Protein AF-A0A832X7R5-F1 (afdb_monomer)

Structure (mmCIF, N/CA/C/O backbone):
data_AF-A0A832X7R5-F1
#
_entry.id   AF-A0A832X7R5-F1
#
loop_
_atom_site.group_PDB
_atom_site.id
_atom_site.type_symbol
_atom_site.label_atom_id
_atom_site.label_alt_id
_atom_site.label_comp_id
_atom_site.label_asym_id
_atom_site.label_entity_id
_atom_site.label_seq_id
_atom_site.pdbx_PDB_ins_code
_atom_site.Cartn_x
_atom_site.Cartn_y
_atom_site.Cartn_z
_atom_site.occupancy
_atom_site.B_iso_or_equiv
_atom_site.auth_seq_id
_atom_site.auth_comp_id
_atom_site.auth_asym_id
_atom_site.auth_atom_id
_atom_site.pdbx_PDB_model_num
ATOM 1 N N . MET A 1 1 ? -77.979 -3.259 -44.797 1.00 38.56 1 MET A N 1
ATOM 2 C CA . MET A 1 1 ? -77.562 -2.613 -43.532 1.00 38.56 1 MET A CA 1
ATOM 3 C C . MET A 1 1 ? -76.402 -3.417 -42.973 1.00 38.56 1 MET A C 1
ATOM 5 O O . MET A 1 1 ? -76.598 -4.566 -42.602 1.00 38.56 1 MET A O 1
ATOM 9 N N . ASN A 1 2 ? -75.191 -2.868 -43.081 1.00 36.84 2 ASN A N 1
ATOM 10 C CA . ASN A 1 2 ? -73.929 -3.568 -42.839 1.00 36.84 2 ASN A CA 1
ATOM 11 C C . ASN A 1 2 ? -73.423 -3.347 -41.411 1.00 36.84 2 ASN A C 1
ATOM 13 O O . ASN A 1 2 ? -73.539 -2.254 -40.862 1.00 36.84 2 ASN A O 1
ATOM 17 N N . LYS A 1 3 ? -72.851 -4.422 -40.864 1.00 40.34 3 LYS A N 1
ATOM 18 C CA . LYS A 1 3 ? -72.133 -4.518 -39.591 1.00 40.34 3 LYS A CA 1
ATOM 19 C C . LYS A 1 3 ? -71.026 -3.462 -39.486 1.00 40.34 3 LYS A C 1
ATOM 21 O O . LYS A 1 3 ? -70.230 -3.320 -40.407 1.00 40.34 3 LYS A O 1
ATOM 26 N N . GLY A 1 4 ? -70.936 -2.812 -38.330 1.00 35.81 4 GLY A N 1
ATOM 27 C CA . GLY A 1 4 ? -69.771 -2.041 -37.901 1.00 35.81 4 GLY A CA 1
ATOM 28 C C . GLY A 1 4 ? -69.426 -2.426 -36.467 1.00 35.81 4 GLY A C 1
ATOM 29 O O . GLY A 1 4 ? -70.026 -1.913 -35.528 1.00 35.81 4 GLY A O 1
ATOM 30 N N . GLU A 1 5 ? -68.517 -3.386 -36.306 1.00 42.03 5 GLU A N 1
ATOM 31 C CA . GLU A 1 5 ? -67.958 -3.784 -35.013 1.00 42.03 5 GLU A CA 1
ATOM 32 C C . GLU A 1 5 ? -67.083 -2.653 -34.455 1.00 42.03 5 GLU A C 1
ATOM 34 O O . GLU A 1 5 ? -66.043 -2.323 -35.018 1.00 42.03 5 GLU A O 1
ATOM 39 N N . SER A 1 6 ? -67.477 -2.078 -33.318 1.00 40.31 6 SER A N 1
ATOM 40 C CA . SER A 1 6 ? -66.598 -1.255 -32.485 1.00 40.31 6 SER A CA 1
ATOM 41 C C . SER A 1 6 ? -65.954 -2.166 -31.438 1.00 40.31 6 SER A C 1
ATOM 43 O O . SER A 1 6 ? -66.498 -2.382 -30.353 1.00 40.31 6 SER A O 1
ATOM 45 N N . ARG A 1 7 ? -64.809 -2.766 -31.785 1.00 44.19 7 ARG A N 1
ATOM 46 C CA . ARG A 1 7 ? -63.932 -3.409 -30.799 1.00 44.19 7 ARG A CA 1
ATOM 47 C C . ARG A 1 7 ? -63.231 -2.307 -30.013 1.00 44.19 7 ARG A C 1
ATOM 49 O O . ARG A 1 7 ? -62.470 -1.529 -30.574 1.00 44.19 7 ARG A O 1
ATOM 56 N N . LYS A 1 8 ? -63.537 -2.226 -28.719 1.00 48.56 8 LYS A N 1
ATOM 57 C CA . LYS A 1 8 ? -62.839 -1.366 -27.763 1.00 48.56 8 LYS A CA 1
ATOM 58 C C . LYS A 1 8 ? -61.399 -1.858 -27.633 1.00 48.56 8 LYS A C 1
ATOM 60 O O . LYS A 1 8 ? -61.180 -3.013 -27.283 1.00 48.56 8 LYS A O 1
ATOM 65 N N . ASP A 1 9 ? -60.451 -0.972 -27.914 1.00 48.31 9 ASP A N 1
ATOM 66 C CA . ASP A 1 9 ? -59.024 -1.189 -27.706 1.00 48.31 9 ASP A CA 1
ATOM 67 C C . ASP A 1 9 ? -58.728 -1.394 -26.211 1.00 48.31 9 ASP A C 1
ATOM 69 O O . ASP A 1 9 ? -58.587 -0.439 -25.441 1.00 48.31 9 ASP A O 1
ATOM 73 N N . GLU A 1 10 ? -58.629 -2.651 -25.780 1.00 52.69 10 GLU A N 1
ATOM 74 C CA . GLU A 1 10 ? -58.018 -2.995 -24.498 1.00 52.69 10 GLU A CA 1
ATOM 75 C C . GLU A 1 10 ? -56.516 -2.707 -24.581 1.00 52.69 10 GLU A C 1
ATOM 77 O O . GLU A 1 10 ? -55.723 -3.466 -25.139 1.00 52.69 10 GLU A O 1
ATOM 82 N N . LYS A 1 11 ? -56.110 -1.564 -24.021 1.00 51.03 11 LYS A N 1
ATOM 83 C CA . LYS A 1 11 ? -54.702 -1.224 -23.814 1.00 51.03 11 LYS A CA 1
ATOM 84 C C . LYS A 1 11 ? -54.085 -2.215 -22.829 1.00 51.03 11 LYS A C 1
ATOM 86 O O . LYS A 1 11 ? -54.249 -2.089 -21.618 1.00 51.03 11 LYS A O 1
ATOM 91 N N . ILE A 1 12 ? -53.331 -3.173 -23.356 1.00 54.16 12 ILE A N 1
ATOM 92 C CA . ILE A 1 12 ? -52.472 -4.058 -22.571 1.00 54.16 12 ILE A CA 1
ATOM 93 C C . ILE A 1 12 ? -51.349 -3.205 -21.964 1.00 54.16 12 ILE A C 1
ATOM 95 O O . ILE A 1 12 ? -50.399 -2.814 -22.643 1.00 54.16 12 ILE A O 1
ATOM 99 N N . VAL A 1 13 ? -51.455 -2.895 -20.672 1.00 51.56 13 VAL A N 1
ATOM 100 C CA . VAL A 1 13 ? -50.383 -2.241 -19.911 1.00 51.56 13 VAL A CA 1
ATOM 101 C C . VAL A 1 13 ? -49.344 -3.302 -19.561 1.00 51.56 13 VAL A C 1
ATOM 103 O O . VAL A 1 13 ? -49.405 -3.949 -18.516 1.00 51.56 13 VAL A O 1
ATOM 106 N N . VAL A 1 14 ? -48.377 -3.503 -20.454 1.00 50.41 14 VAL A N 1
ATOM 107 C CA . VAL A 1 14 ? -47.214 -4.346 -20.170 1.00 50.41 14 VAL A CA 1
ATOM 108 C C . VAL A 1 14 ? -46.330 -3.596 -19.174 1.00 50.41 14 VAL A C 1
ATOM 110 O O . VAL A 1 14 ? -45.567 -2.702 -19.537 1.00 50.41 14 VAL A O 1
ATOM 113 N N . ARG A 1 15 ? -46.436 -3.942 -17.886 1.00 50.78 15 ARG A N 1
ATOM 114 C CA . ARG A 1 15 ? -45.458 -3.544 -16.864 1.00 50.78 15 ARG A CA 1
ATOM 115 C C . ARG A 1 15 ? -44.156 -4.290 -17.150 1.00 50.78 15 ARG A C 1
ATOM 117 O O . ARG A 1 15 ? -43.916 -5.374 -16.620 1.00 50.78 15 ARG A O 1
ATOM 124 N N . ILE A 1 16 ? -43.327 -3.710 -18.015 1.00 58.75 16 ILE A N 1
ATOM 125 C CA . ILE A 1 16 ? -41.943 -4.136 -18.206 1.00 58.75 16 ILE A CA 1
ATOM 126 C C . ILE A 1 16 ? -41.252 -3.909 -16.862 1.00 58.75 16 ILE A C 1
ATOM 128 O O . ILE A 1 16 ? -40.884 -2.787 -16.514 1.00 58.75 16 ILE A O 1
ATOM 132 N N . HIS A 1 17 ? -41.122 -4.973 -16.072 1.00 49.84 17 HIS A N 1
ATOM 133 C CA . HIS A 1 17 ? -40.189 -4.976 -14.959 1.00 49.84 17 HIS A CA 1
ATOM 134 C C . HIS A 1 17 ? -38.812 -4.851 -15.591 1.00 49.84 17 HIS A C 1
ATOM 136 O O . HIS A 1 17 ? -38.294 -5.802 -16.177 1.00 49.84 17 HIS A O 1
ATOM 142 N N . LYS A 1 18 ? -38.269 -3.632 -15.548 1.00 53.25 18 LYS A N 1
ATOM 143 C CA . LYS A 1 18 ? -36.895 -3.343 -15.930 1.00 53.25 18 LYS A CA 1
ATOM 144 C C . LYS A 1 18 ? -36.036 -4.281 -15.092 1.00 53.25 18 LYS A C 1
ATOM 146 O O . LYS A 1 18 ? -35.965 -4.122 -13.876 1.00 53.25 18 LYS A O 1
ATOM 151 N N . LYS A 1 19 ? -35.497 -5.315 -15.742 1.00 52.28 19 LYS A N 1
ATOM 152 C CA . LYS A 1 19 ? -34.545 -6.259 -15.163 1.00 52.28 19 LYS A CA 1
ATOM 153 C C . LYS A 1 19 ? -33.481 -5.380 -14.514 1.00 52.28 19 LYS A C 1
ATOM 155 O O . LYS A 1 19 ? -32.825 -4.624 -15.224 1.00 52.28 19 LYS A O 1
ATOM 160 N N . GLN A 1 20 ? -33.434 -5.350 -13.182 1.00 58.19 20 GLN A N 1
ATOM 161 C CA . GLN A 1 20 ? -32.351 -4.672 -12.487 1.00 58.19 20 GLN A CA 1
ATOM 162 C C . GLN A 1 20 ? -31.087 -5.339 -13.005 1.00 58.19 20 GLN A C 1
ATOM 164 O O . GLN A 1 20 ? -30.899 -6.540 -12.801 1.00 58.19 20 GLN A O 1
ATOM 169 N N . ASP A 1 21 ? -30.294 -4.587 -13.765 1.00 56.97 21 ASP A N 1
ATOM 170 C CA . ASP A 1 21 ? -28.950 -5.004 -14.105 1.00 56.97 21 ASP A CA 1
ATOM 171 C C . ASP A 1 21 ? -28.287 -5.354 -12.782 1.00 56.97 21 ASP A C 1
ATOM 173 O O . ASP A 1 21 ? -28.214 -4.535 -11.864 1.00 56.97 21 ASP A O 1
ATOM 177 N N . ASN A 1 22 ? -27.937 -6.628 -12.648 1.00 62.03 22 ASN A N 1
ATOM 178 C CA . ASN A 1 22 ? -27.350 -7.190 -11.450 1.00 62.03 22 ASN A CA 1
ATOM 179 C C . ASN A 1 22 ? -25.908 -6.670 -11.418 1.00 62.03 22 ASN A C 1
ATOM 181 O O . ASN A 1 22 ? -24.984 -7.351 -11.859 1.00 62.03 22 ASN A O 1
ATOM 185 N N . VAL A 1 23 ? -25.740 -5.396 -11.049 1.00 68.25 23 VAL A N 1
ATOM 186 C CA . VAL A 1 23 ? -24.431 -4.752 -10.969 1.00 68.25 23 VAL A CA 1
ATOM 187 C C . VAL A 1 23 ? -23.642 -5.542 -9.929 1.00 68.25 23 VAL A C 1
ATOM 189 O O . VAL A 1 23 ? -24.098 -5.639 -8.787 1.00 68.25 23 VAL A O 1
ATOM 192 N N . PRO A 1 24 ? -22.504 -6.153 -10.301 1.00 70.25 24 PRO A N 1
ATOM 193 C CA . PRO A 1 24 ? -21.731 -6.943 -9.362 1.00 70.25 24 PRO A CA 1
ATOM 194 C C . PRO A 1 24 ? -21.294 -6.045 -8.207 1.00 70.25 24 PRO A C 1
ATOM 196 O O . PRO A 1 24 ? -20.611 -5.043 -8.424 1.00 70.25 24 PRO A O 1
ATOM 199 N N . THR A 1 25 ? -21.683 -6.397 -6.983 1.00 77.56 25 THR A N 1
ATOM 200 C CA . THR A 1 25 ? -21.181 -5.717 -5.791 1.00 77.56 25 THR A CA 1
ATOM 201 C C . THR A 1 25 ? -19.684 -6.009 -5.674 1.00 77.56 25 THR A C 1
ATOM 203 O O . THR A 1 25 ? -19.308 -7.182 -5.582 1.00 77.56 25 THR A O 1
ATOM 206 N N . PRO A 1 26 ? -18.809 -4.989 -5.714 1.00 82.94 26 PRO A N 1
ATOM 207 C CA . PRO A 1 26 ? -17.376 -5.206 -5.587 1.00 82.94 26 PRO A CA 1
ATOM 208 C C . PRO A 1 26 ? -17.036 -5.731 -4.188 1.00 82.94 26 PRO A C 1
ATOM 210 O O . PRO A 1 26 ? -17.703 -5.403 -3.209 1.00 82.94 26 PRO A O 1
ATOM 213 N N . LEU A 1 27 ? -15.968 -6.529 -4.092 1.00 81.19 27 LEU A N 1
ATOM 214 C CA . LEU A 1 27 ? -15.497 -7.077 -2.814 1.00 81.19 27 LEU A CA 1
ATOM 215 C C . LEU A 1 27 ? -14.980 -5.988 -1.858 1.00 81.19 27 LEU A C 1
ATOM 217 O O . LEU A 1 27 ? -15.045 -6.159 -0.646 1.00 81.19 27 LEU A O 1
ATOM 221 N N . PHE A 1 28 ? -14.471 -4.882 -2.404 1.00 84.38 28 PHE A N 1
ATOM 222 C CA . PHE A 1 28 ? -13.934 -3.756 -1.645 1.00 84.38 28 PHE A CA 1
ATOM 223 C C . PHE A 1 28 ? -14.581 -2.457 -2.107 1.00 84.38 28 PHE A C 1
ATOM 225 O O . PHE A 1 28 ? -14.692 -2.211 -3.313 1.00 84.38 28 PHE A O 1
ATOM 232 N N . TYR A 1 29 ? -14.953 -1.604 -1.155 1.00 88.00 29 TYR A N 1
ATOM 233 C CA . TYR A 1 29 ? -15.351 -0.234 -1.452 1.00 88.00 29 TYR A CA 1
ATOM 234 C C . TYR A 1 29 ? -14.110 0.663 -1.599 1.00 88.00 29 TYR A C 1
ATOM 236 O O . TYR A 1 29 ? -13.041 0.334 -1.078 1.00 88.00 29 TYR A O 1
ATOM 244 N N . PRO A 1 30 ? -14.222 1.832 -2.259 1.00 85.38 30 PRO A N 1
ATOM 245 C CA . PRO A 1 30 ? -13.089 2.748 -2.438 1.00 85.38 30 PRO A CA 1
ATOM 246 C C . PRO A 1 30 ? -12.390 3.141 -1.125 1.00 85.38 30 PRO A C 1
ATOM 248 O O . PRO A 1 30 ? -11.165 3.241 -1.073 1.00 85.38 30 PRO A O 1
ATOM 251 N N . ASN A 1 31 ? -13.156 3.291 -0.041 1.00 87.62 31 ASN A N 1
ATOM 252 C CA . ASN A 1 31 ? -12.615 3.599 1.284 1.00 87.62 31 ASN A CA 1
ATOM 253 C C . ASN A 1 31 ? -11.784 2.446 1.864 1.00 87.62 31 ASN A C 1
ATOM 255 O O . ASN A 1 31 ? -10.753 2.695 2.490 1.00 87.62 31 ASN A O 1
ATOM 259 N N . ASP A 1 32 ? -12.197 1.199 1.627 1.00 85.62 32 ASP A N 1
ATOM 260 C CA . ASP A 1 32 ? -11.461 0.015 2.081 1.00 85.62 32 ASP A CA 1
ATOM 261 C C . ASP A 1 32 ? -10.133 -0.102 1.338 1.00 85.62 32 ASP A C 1
ATOM 263 O O . ASP A 1 32 ? -9.095 -0.350 1.948 1.00 85.62 32 ASP A O 1
ATOM 267 N N . VAL A 1 33 ? -10.155 0.155 0.025 1.00 87.06 33 VAL A N 1
ATOM 268 C CA . VAL A 1 33 ? -8.951 0.190 -0.813 1.00 87.06 33 VAL A CA 1
ATOM 269 C C . VAL A 1 33 ? -7.984 1.259 -0.310 1.00 87.06 33 VAL A C 1
ATOM 271 O O . VAL A 1 33 ? -6.805 0.972 -0.108 1.00 87.06 33 VAL A O 1
ATOM 274 N N . ARG A 1 34 ? -8.475 2.472 -0.037 1.00 88.25 34 ARG A N 1
ATOM 275 C CA . ARG A 1 34 ? -7.655 3.568 0.495 1.00 88.25 34 ARG A CA 1
ATOM 276 C C . ARG A 1 34 ? -7.033 3.209 1.843 1.00 88.25 34 ARG A C 1
ATOM 278 O O . ARG A 1 34 ? -5.833 3.413 2.026 1.00 88.25 34 ARG A O 1
ATOM 285 N N . ARG A 1 35 ? -7.816 2.644 2.769 1.00 87.50 35 ARG A N 1
ATOM 286 C CA . ARG A 1 35 ? -7.315 2.187 4.076 1.00 87.50 35 ARG A CA 1
ATOM 287 C C . ARG A 1 35 ? -6.241 1.114 3.909 1.00 87.50 35 ARG A C 1
ATOM 289 O O . ARG A 1 35 ? -5.170 1.233 4.495 1.00 87.50 35 ARG A O 1
ATOM 296 N N . PHE A 1 36 ? -6.507 0.104 3.088 1.00 87.81 36 PHE A N 1
ATOM 297 C CA . PHE A 1 36 ? -5.577 -0.993 2.842 1.00 87.81 36 PHE A CA 1
ATOM 298 C C . PHE A 1 36 ? -4.255 -0.504 2.245 1.00 87.81 36 PHE A C 1
ATOM 300 O O . PHE A 1 36 ? -3.188 -0.899 2.706 1.00 87.81 36 PHE A O 1
ATOM 307 N N . VAL A 1 37 ? -4.311 0.385 1.249 1.00 89.25 37 VAL A N 1
ATOM 308 C CA . VAL A 1 37 ? -3.113 0.974 0.640 1.00 89.25 37 VAL A CA 1
ATOM 309 C C . VAL A 1 37 ? -2.330 1.787 1.670 1.00 89.25 37 VAL A C 1
ATOM 311 O O . VAL A 1 37 ? -1.115 1.642 1.747 1.00 89.25 37 VAL A O 1
ATOM 314 N N . HIS A 1 38 ? -2.997 2.571 2.519 1.00 88.94 38 HIS A N 1
ATOM 315 C CA . HIS A 1 38 ? -2.326 3.287 3.608 1.00 88.94 38 HIS A CA 1
ATOM 316 C C . HIS A 1 38 ? -1.604 2.347 4.580 1.00 88.94 38 HIS A C 1
ATOM 318 O O . HIS A 1 38 ? -0.447 2.591 4.931 1.00 88.94 38 HIS A O 1
ATOM 324 N N . GLU A 1 39 ? -2.267 1.275 5.015 1.00 87.94 39 GLU A N 1
ATOM 325 C CA . GLU A 1 39 ? -1.668 0.276 5.905 1.00 87.94 39 GLU A CA 1
ATOM 326 C C . GLU A 1 39 ? -0.474 -0.405 5.235 1.00 87.94 39 GLU A C 1
ATOM 328 O O . GLU A 1 39 ? 0.599 -0.493 5.829 1.00 87.94 39 GLU A O 1
ATOM 333 N N . PHE A 1 40 ? -0.625 -0.789 3.966 1.00 88.19 40 PHE A N 1
ATOM 334 C CA . PHE A 1 40 ? 0.446 -1.359 3.164 1.00 88.19 40 PHE A CA 1
ATOM 335 C C . PHE A 1 40 ? 1.662 -0.424 3.086 1.00 88.19 40 PHE A C 1
ATOM 337 O O . PHE A 1 40 ? 2.770 -0.849 3.406 1.00 88.19 40 PHE A O 1
ATOM 344 N N . VAL A 1 41 ? 1.472 0.843 2.701 1.00 88.38 41 VAL A N 1
ATOM 345 C CA . VAL A 1 41 ? 2.565 1.824 2.589 1.00 88.38 41 VAL A CA 1
ATOM 346 C C . VAL A 1 41 ? 3.258 2.005 3.935 1.00 88.38 41 VAL A C 1
ATOM 348 O O . VAL A 1 41 ? 4.485 1.998 4.010 1.00 88.38 41 VAL A O 1
ATOM 351 N N . SER A 1 42 ? 2.480 2.089 5.014 1.00 87.50 42 SER A N 1
ATOM 352 C CA . SER A 1 42 ? 3.015 2.241 6.368 1.00 87.50 42 SER A CA 1
ATOM 353 C C . SER A 1 42 ? 3.846 1.034 6.814 1.00 87.50 42 SER A C 1
ATOM 355 O O . SER A 1 42 ? 4.879 1.212 7.457 1.00 87.50 42 SER A O 1
ATOM 357 N N . SER A 1 43 ? 3.405 -0.187 6.502 1.00 86.06 43 SER A N 1
ATOM 358 C CA . SER A 1 43 ? 4.130 -1.428 6.808 1.00 86.06 43 SER A CA 1
ATOM 359 C C . SER A 1 43 ? 5.348 -1.629 5.904 1.00 86.06 43 SER A C 1
ATOM 361 O O . SER A 1 43 ? 6.378 -2.122 6.355 1.00 86.06 43 SER A O 1
ATOM 363 N N . TRP A 1 44 ? 5.272 -1.205 4.642 1.00 85.81 44 TRP A N 1
ATOM 364 C CA . TRP A 1 44 ? 6.398 -1.249 3.710 1.00 85.81 44 TRP A CA 1
ATOM 365 C C . TRP A 1 44 ? 7.524 -0.300 4.137 1.00 85.81 44 TRP A C 1
ATOM 367 O O . TRP A 1 44 ? 8.676 -0.716 4.191 1.00 85.81 44 TRP A O 1
ATOM 377 N N . ILE A 1 45 ? 7.195 0.935 4.537 1.00 85.00 45 ILE A N 1
ATOM 378 C CA . ILE A 1 45 ? 8.176 1.901 5.065 1.00 85.00 45 ILE A CA 1
ATOM 379 C C . ILE A 1 45 ? 8.828 1.388 6.358 1.00 85.00 45 ILE A C 1
ATOM 381 O O . ILE A 1 45 ? 10.019 1.599 6.570 1.00 85.00 45 ILE A O 1
ATOM 385 N N . ARG A 1 46 ? 8.069 0.690 7.213 1.00 84.25 46 ARG A N 1
ATOM 386 C CA . ARG A 1 46 ? 8.592 0.060 8.438 1.00 84.25 46 ARG A CA 1
ATOM 387 C C . ARG A 1 46 ? 9.506 -1.141 8.178 1.00 84.25 46 ARG A C 1
ATOM 389 O O . ARG A 1 46 ? 10.266 -1.510 9.066 1.00 84.25 46 ARG A O 1
ATOM 396 N N . GLY A 1 47 ? 9.444 -1.739 6.988 1.00 82.81 47 GLY A N 1
ATOM 397 C CA . GLY A 1 47 ? 10.167 -2.968 6.657 1.00 82.81 47 GLY A CA 1
ATOM 398 C C . GLY A 1 47 ? 9.438 -4.259 7.048 1.00 82.81 47 GLY A C 1
ATOM 399 O O . GLY A 1 47 ? 10.008 -5.336 6.900 1.00 82.81 47 GLY A O 1
ATOM 400 N N . ASP A 1 48 ? 8.173 -4.181 7.483 1.00 84.19 48 ASP A N 1
ATOM 401 C CA . ASP A 1 48 ? 7.332 -5.359 7.771 1.00 84.19 48 ASP A CA 1
ATOM 402 C C . ASP A 1 48 ? 6.967 -6.130 6.489 1.00 84.19 48 ASP A C 1
ATOM 404 O O . ASP A 1 48 ? 6.566 -7.298 6.527 1.00 84.19 48 ASP A O 1
ATOM 408 N N . ILE A 1 49 ? 7.065 -5.446 5.345 1.00 85.75 49 ILE A N 1
ATOM 409 C CA . ILE A 1 49 ? 6.755 -5.965 4.018 1.00 85.75 49 ILE A CA 1
ATOM 410 C C . ILE A 1 49 ? 7.919 -5.678 3.080 1.00 85.75 49 ILE A C 1
ATOM 412 O O . ILE A 1 49 ? 8.400 -4.550 2.998 1.00 85.75 49 ILE A O 1
ATOM 416 N N . ILE A 1 50 ? 8.310 -6.685 2.304 1.00 85.69 50 ILE A N 1
ATOM 417 C CA . ILE A 1 50 ? 9.356 -6.587 1.288 1.00 85.69 50 ILE A CA 1
ATOM 418 C C . ILE A 1 50 ? 8.728 -6.878 -0.079 1.00 85.69 50 ILE A C 1
ATOM 420 O O . ILE A 1 50 ? 8.059 -7.896 -0.264 1.00 85.69 50 ILE A O 1
ATOM 424 N N . ILE A 1 51 ? 8.948 -5.984 -1.050 1.00 84.75 51 ILE A N 1
ATOM 425 C CA . ILE A 1 51 ? 8.566 -6.199 -2.454 1.00 84.75 51 ILE A CA 1
ATOM 426 C C . ILE A 1 51 ? 9.808 -6.499 -3.281 1.00 84.75 51 ILE A C 1
ATOM 428 O O . ILE A 1 51 ? 10.766 -5.726 -3.295 1.00 84.75 51 ILE A O 1
ATOM 432 N N . ARG A 1 52 ? 9.752 -7.594 -4.041 1.00 84.31 52 ARG A N 1
ATOM 433 C CA . ARG A 1 52 ? 10.755 -7.941 -5.051 1.00 84.31 52 ARG A CA 1
ATOM 434 C C . ARG A 1 52 ? 10.332 -7.455 -6.432 1.00 84.31 52 ARG A C 1
ATOM 436 O O . ARG A 1 52 ? 9.468 -8.052 -7.073 1.00 84.31 52 ARG A O 1
ATOM 443 N N . PHE A 1 53 ? 10.968 -6.395 -6.917 1.00 79.62 53 PHE A N 1
ATOM 444 C CA . PHE A 1 53 ? 10.723 -5.882 -8.267 1.00 79.62 53 PHE A CA 1
ATOM 445 C C . PHE A 1 53 ? 11.220 -6.848 -9.354 1.00 79.62 53 PHE A C 1
ATOM 447 O O . PHE A 1 53 ? 12.130 -7.640 -9.094 1.00 79.62 53 PHE A O 1
ATOM 454 N N . PRO A 1 54 ? 10.621 -6.816 -10.560 1.00 76.56 54 PRO A N 1
ATOM 455 C CA . PRO A 1 54 ? 11.158 -7.511 -11.724 1.00 76.56 54 PRO A CA 1
ATOM 456 C C . PRO A 1 54 ? 12.593 -7.078 -12.004 1.00 76.56 54 PRO A C 1
ATOM 458 O O . PRO A 1 54 ? 12.870 -5.881 -12.022 1.00 76.56 54 PRO A O 1
ATOM 461 N N . THR A 1 55 ? 13.486 -8.039 -12.221 1.00 72.81 55 THR A N 1
ATOM 462 C CA . THR A 1 55 ? 14.883 -7.746 -12.571 1.00 72.81 55 THR A CA 1
ATOM 463 C C . THR A 1 55 ? 15.059 -7.655 -14.084 1.00 72.81 55 THR A C 1
ATOM 465 O O . THR A 1 55 ? 14.292 -8.252 -14.845 1.00 72.81 55 THR A O 1
ATOM 468 N N . ALA A 1 56 ? 16.106 -6.969 -14.539 1.00 66.44 56 ALA A N 1
ATOM 469 C CA . ALA A 1 56 ? 16.489 -6.882 -15.948 1.00 66.44 56 ALA A CA 1
ATOM 470 C C . ALA A 1 56 ? 16.560 -8.267 -16.625 1.00 66.44 56 ALA A C 1
ATOM 472 O O . ALA A 1 56 ? 16.083 -8.441 -17.744 1.00 66.44 56 ALA A O 1
ATOM 473 N N . ALA A 1 57 ? 17.036 -9.291 -15.906 1.00 65.38 57 ALA A N 1
ATOM 474 C CA . ALA A 1 57 ? 17.095 -10.675 -16.385 1.00 65.38 57 ALA A CA 1
ATOM 475 C C . ALA A 1 57 ? 15.716 -11.350 -16.560 1.00 65.38 57 ALA A C 1
ATOM 477 O O . ALA A 1 57 ? 15.583 -12.310 -17.319 1.00 65.38 57 ALA A O 1
ATOM 478 N N . GLU A 1 58 ? 14.684 -10.900 -15.844 1.00 63.16 58 GLU A N 1
ATOM 479 C CA . GLU A 1 58 ? 13.301 -11.361 -16.021 1.00 63.16 58 GLU A CA 1
ATOM 480 C C . GLU A 1 58 ? 12.579 -10.579 -17.123 1.00 63.16 58 GLU A C 1
ATOM 482 O O . GLU A 1 58 ? 11.717 -11.132 -17.811 1.00 63.16 58 GLU A O 1
ATOM 487 N N . LEU A 1 59 ? 12.940 -9.305 -17.298 1.00 63.47 59 LEU A N 1
ATOM 488 C CA . LEU A 1 59 ? 12.408 -8.436 -18.343 1.00 63.47 59 LEU A CA 1
ATOM 489 C C . LEU A 1 59 ? 12.962 -8.817 -19.720 1.00 63.47 59 LEU A C 1
ATOM 491 O O . LEU A 1 59 ? 12.186 -8.934 -20.665 1.00 63.47 59 LEU A O 1
ATOM 495 N N . SER A 1 60 ? 14.259 -9.118 -19.826 1.00 62.09 60 SER A N 1
ATOM 496 C CA . SER A 1 60 ? 14.909 -9.513 -21.084 1.00 62.09 60 SER A CA 1
ATOM 497 C C . SER A 1 60 ? 14.365 -10.823 -21.663 1.00 62.09 60 SER A C 1
ATOM 499 O O . SER A 1 60 ? 14.306 -10.988 -22.877 1.00 62.09 60 SER A O 1
ATOM 501 N N . LYS A 1 61 ? 13.868 -11.734 -20.817 1.00 63.91 61 LYS A N 1
ATOM 502 C CA . LYS A 1 61 ? 13.212 -12.983 -21.253 1.00 63.91 61 LYS A CA 1
ATOM 503 C C . LYS A 1 61 ? 11.858 -12.760 -21.931 1.00 63.91 61 LYS A C 1
ATOM 505 O O . LYS A 1 61 ? 11.372 -13.662 -22.608 1.00 63.91 61 LYS A O 1
ATOM 510 N N . LYS A 1 62 ? 11.226 -11.599 -21.727 1.00 58.91 62 LYS A N 1
ATOM 511 C CA . LYS A 1 62 ? 9.915 -11.259 -22.303 1.00 58.91 62 LYS A CA 1
ATOM 512 C C . LYS A 1 62 ? 10.003 -10.441 -23.588 1.00 58.91 62 LYS A C 1
ATOM 514 O O . LYS A 1 62 ? 8.997 -10.347 -24.286 1.00 58.91 62 LYS A O 1
ATOM 519 N N . THR A 1 63 ? 11.166 -9.886 -23.914 1.00 55.38 63 THR A N 1
ATOM 520 C CA . THR A 1 63 ? 11.414 -9.144 -25.156 1.00 55.38 63 THR A CA 1
ATOM 521 C C . THR A 1 63 ? 12.214 -10.024 -26.119 1.00 55.38 63 THR A C 1
ATOM 523 O O . THR A 1 63 ? 13.445 -10.016 -26.088 1.00 55.38 63 THR A O 1
ATOM 526 N N . PRO A 1 64 ? 11.555 -10.824 -26.980 1.00 51.22 64 PRO A N 1
ATOM 527 C CA . PRO A 1 64 ? 12.264 -11.500 -28.050 1.00 51.22 64 PRO A CA 1
ATOM 528 C C . PRO A 1 64 ? 12.711 -10.429 -29.056 1.00 51.22 64 PRO A C 1
ATOM 530 O O . PRO A 1 64 ? 11.882 -9.707 -29.597 1.00 51.22 64 PRO A O 1
ATOM 533 N N . LEU A 1 65 ? 14.021 -10.356 -29.300 1.00 53.78 65 LEU A N 1
ATOM 534 C CA . LEU A 1 65 ? 14.711 -9.457 -30.235 1.00 53.78 65 LEU A CA 1
ATOM 535 C C . LEU A 1 65 ? 14.807 -7.971 -29.831 1.00 53.78 65 LEU A C 1
ATOM 537 O O . LEU A 1 65 ? 13.947 -7.156 -30.142 1.00 53.78 65 LEU A O 1
ATOM 541 N N . SER A 1 66 ? 15.971 -7.585 -29.307 1.00 43.66 66 SER A N 1
ATOM 542 C CA . SER A 1 66 ? 16.589 -6.303 -29.668 1.00 43.66 66 SER A CA 1
ATOM 543 C C . SER A 1 66 ? 18.101 -6.494 -29.722 1.00 43.66 66 SER A C 1
ATOM 545 O O . SER A 1 66 ? 18.812 -6.324 -28.737 1.00 43.66 66 SER A O 1
ATOM 547 N N . ILE A 1 67 ? 18.585 -6.925 -30.886 1.00 51.91 67 ILE A N 1
ATOM 548 C CA 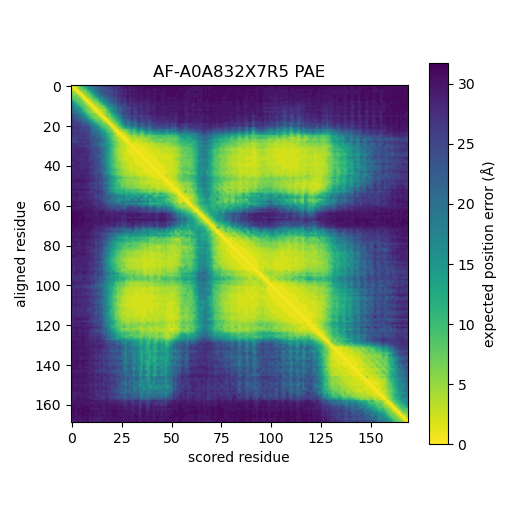. ILE A 1 67 ? 19.998 -6.813 -31.246 1.00 51.91 67 ILE A CA 1
ATOM 549 C C . ILE A 1 67 ? 20.263 -5.318 -31.487 1.00 51.91 67 ILE A C 1
ATOM 551 O O . ILE A 1 67 ? 19.507 -4.691 -32.222 1.00 51.91 67 ILE A O 1
ATOM 555 N N . ALA A 1 68 ? 21.350 -4.808 -30.898 1.00 51.50 68 ALA A N 1
ATOM 556 C CA . ALA A 1 68 ? 21.894 -3.443 -30.965 1.00 51.50 68 ALA A CA 1
ATOM 557 C C . ALA A 1 68 ? 21.347 -2.440 -29.932 1.00 51.50 68 ALA A C 1
ATOM 559 O O . ALA A 1 68 ? 20.237 -1.952 -30.067 1.00 51.50 68 ALA A O 1
ATOM 560 N N . PHE A 1 69 ? 22.149 -2.157 -28.896 1.00 45.94 69 PHE A N 1
ATOM 561 C CA . PHE A 1 69 ? 22.680 -0.847 -28.458 1.00 45.94 69 PHE A CA 1
ATOM 562 C C . PHE A 1 69 ? 23.566 -1.089 -27.204 1.00 45.94 69 PHE A C 1
ATOM 564 O O . PHE A 1 69 ? 23.372 -2.092 -26.520 1.00 45.94 69 PHE A O 1
ATOM 571 N N . PRO A 1 70 ? 24.573 -0.244 -26.895 1.00 56.00 70 PRO A N 1
ATOM 572 C CA . PRO A 1 70 ? 25.567 -0.499 -25.837 1.00 56.00 70 PRO A CA 1
ATOM 573 C C . PRO A 1 70 ? 25.038 -0.319 -24.400 1.00 56.00 70 PRO A C 1
ATOM 575 O O . PRO A 1 70 ? 25.805 -0.432 -23.447 1.00 56.00 70 PRO A 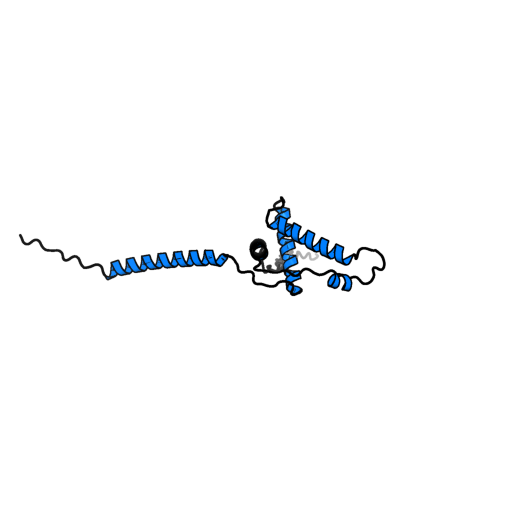O 1
ATOM 578 N N . VAL A 1 71 ? 23.740 -0.049 -24.239 1.00 56.06 71 VAL A N 1
ATOM 579 C CA . VAL A 1 71 ? 23.040 0.065 -22.956 1.00 56.06 71 VAL A CA 1
ATOM 580 C C . VAL A 1 71 ? 21.881 -0.924 -23.011 1.00 56.06 71 VAL A C 1
ATOM 582 O O . VAL A 1 71 ? 21.058 -0.852 -23.922 1.00 56.06 71 VAL A O 1
ATOM 585 N N . ASP A 1 72 ? 21.861 -1.898 -22.105 1.00 57.12 72 ASP A N 1
ATOM 586 C CA . ASP A 1 72 ? 20.872 -2.973 -22.119 1.00 57.12 72 ASP A CA 1
ATOM 587 C C . ASP A 1 72 ? 19.470 -2.389 -21.825 1.00 57.12 72 ASP A C 1
ATOM 589 O O . ASP A 1 72 ? 19.236 -1.896 -20.715 1.00 57.12 72 ASP A O 1
ATOM 593 N N . PRO A 1 73 ? 18.516 -2.416 -22.780 1.00 63.66 73 PRO A N 1
ATOM 594 C CA . PRO A 1 73 ? 17.206 -1.769 -22.630 1.00 63.66 73 PRO A CA 1
ATOM 595 C C . PRO A 1 73 ? 16.378 -2.346 -21.469 1.00 63.66 73 PRO A C 1
ATOM 597 O O . PRO A 1 73 ? 15.417 -1.730 -21.005 1.00 63.66 73 PRO A O 1
ATOM 600 N N . SER A 1 74 ? 16.750 -3.534 -20.987 1.00 62.31 74 SER A N 1
ATOM 601 C CA . SER A 1 74 ? 16.137 -4.199 -19.837 1.00 62.31 74 SER A CA 1
ATOM 602 C C . SER A 1 74 ? 16.489 -3.543 -18.492 1.00 62.31 74 SER A C 1
ATOM 604 O O . SER A 1 74 ? 15.643 -3.520 -17.595 1.00 62.31 74 SER A O 1
ATOM 606 N N . VAL A 1 75 ? 17.681 -2.949 -18.364 1.00 64.69 75 VAL A N 1
ATOM 607 C CA . VAL A 1 75 ? 18.127 -2.233 -17.155 1.00 64.69 75 VAL A CA 1
ATOM 608 C C . VAL A 1 75 ? 17.415 -0.885 -17.042 1.00 64.69 75 VAL A C 1
ATOM 610 O O . VAL A 1 75 ? 16.902 -0.539 -15.977 1.00 64.69 75 VAL A O 1
ATOM 613 N N . ASP A 1 76 ? 17.283 -0.170 -18.161 1.00 71.94 76 ASP A N 1
ATOM 614 C CA . ASP A 1 76 ? 16.517 1.080 -18.225 1.00 71.94 76 ASP A CA 1
ATOM 615 C C . ASP A 1 76 ? 15.029 0.851 -17.929 1.00 71.94 76 ASP A C 1
ATOM 617 O O . ASP A 1 76 ? 14.376 1.675 -17.287 1.00 71.94 76 ASP A O 1
ATOM 621 N N . ALA A 1 77 ? 14.476 -0.280 -18.376 1.00 69.81 77 ALA A N 1
ATOM 622 C CA . ALA A 1 77 ? 13.099 -0.654 -18.074 1.00 69.81 77 ALA A CA 1
ATOM 623 C C . ALA A 1 77 ? 12.901 -0.970 -16.582 1.00 69.81 77 ALA A C 1
ATOM 625 O O . ALA A 1 77 ? 11.909 -0.535 -15.996 1.00 69.81 77 ALA A O 1
ATOM 626 N N . GLU A 1 78 ? 13.840 -1.683 -15.951 1.00 73.31 78 GLU A N 1
ATOM 627 C CA . GLU A 1 78 ? 13.813 -1.937 -14.506 1.00 73.31 78 GLU A CA 1
ATOM 628 C C . GLU A 1 78 ? 13.842 -0.627 -13.708 1.00 73.31 78 GLU A C 1
ATOM 630 O O . GLU A 1 78 ? 13.031 -0.444 -12.794 1.00 73.31 78 GLU A O 1
ATOM 635 N N . LEU A 1 79 ? 14.741 0.296 -14.066 1.00 76.75 79 LEU A N 1
ATOM 636 C CA . LEU A 1 79 ? 14.867 1.582 -13.385 1.00 76.75 79 LEU A CA 1
ATOM 637 C C . LEU A 1 79 ? 13.575 2.399 -13.498 1.00 76.75 79 LEU A C 1
ATOM 639 O O . LEU A 1 79 ? 13.044 2.835 -12.479 1.00 76.75 79 LEU A O 1
ATOM 643 N N . LYS A 1 80 ? 13.000 2.503 -14.703 1.00 79.81 80 LYS A N 1
ATOM 644 C CA . LYS A 1 80 ? 11.735 3.223 -14.934 1.00 79.81 80 LYS A CA 1
ATOM 645 C C . LYS A 1 80 ? 10.572 2.655 -14.126 1.00 79.81 80 LYS A C 1
ATOM 647 O O . LYS A 1 80 ? 9.749 3.413 -13.617 1.00 79.81 80 LYS A O 1
ATOM 652 N N . ILE A 1 81 ? 10.489 1.329 -13.988 1.00 79.19 81 ILE A N 1
ATOM 653 C CA . ILE A 1 81 ? 9.444 0.686 -13.176 1.00 79.19 81 ILE A CA 1
ATOM 654 C C . ILE A 1 81 ? 9.608 1.067 -11.702 1.00 79.19 81 ILE A C 1
ATOM 656 O O . ILE A 1 81 ? 8.617 1.380 -11.039 1.00 79.19 81 ILE A O 1
ATOM 660 N N . LYS A 1 82 ? 10.843 1.065 -11.187 1.00 81.56 82 LYS A N 1
ATOM 661 C CA . LYS A 1 82 ? 11.126 1.458 -9.799 1.00 81.56 82 LYS A CA 1
ATOM 662 C C . LYS A 1 82 ? 10.832 2.935 -9.559 1.00 81.56 82 LYS A C 1
ATOM 664 O O . LYS A 1 82 ? 10.181 3.255 -8.571 1.00 81.56 82 LYS A O 1
ATOM 669 N N . GLU A 1 83 ? 11.257 3.815 -10.460 1.00 85.50 83 GLU A N 1
ATOM 670 C CA . GLU A 1 83 ? 10.992 5.256 -10.376 1.00 85.50 83 GLU A CA 1
ATOM 671 C C . GLU A 1 83 ? 9.493 5.551 -10.377 1.00 85.50 83 GLU A C 1
ATOM 673 O O . GLU A 1 83 ? 9.005 6.257 -9.498 1.00 85.50 83 GLU A O 1
ATOM 678 N N . HIS A 1 84 ? 8.743 4.950 -11.304 1.00 86.44 84 HIS A N 1
ATOM 679 C CA . HIS A 1 84 ? 7.293 5.114 -11.366 1.00 86.44 84 HIS A CA 1
ATOM 680 C C . HIS A 1 84 ? 6.604 4.609 -10.092 1.00 86.44 84 HIS A C 1
ATOM 682 O O . HIS A 1 84 ? 5.720 5.276 -9.558 1.00 86.44 84 HIS A O 1
ATOM 688 N N . TYR A 1 85 ? 7.040 3.464 -9.562 1.00 85.19 85 TYR A N 1
ATOM 689 C CA . TYR A 1 85 ? 6.499 2.936 -8.314 1.00 85.19 85 TYR A CA 1
ATOM 690 C C . TYR A 1 85 ? 6.778 3.863 -7.123 1.00 85.19 85 TYR A C 1
ATOM 692 O O . TYR A 1 85 ? 5.877 4.150 -6.338 1.00 85.19 85 TYR A O 1
ATOM 700 N N . ILE A 1 86 ? 8.006 4.374 -7.005 1.00 86.44 86 ILE A N 1
ATOM 701 C CA . ILE A 1 86 ? 8.381 5.330 -5.956 1.00 86.44 86 ILE A CA 1
ATOM 702 C C . ILE A 1 86 ? 7.578 6.628 -6.092 1.00 86.44 86 ILE A C 1
ATOM 704 O O . ILE A 1 86 ? 7.156 7.182 -5.077 1.00 86.44 86 ILE A O 1
ATOM 708 N N . ASP A 1 87 ? 7.319 7.102 -7.311 1.00 87.81 87 ASP A N 1
ATOM 709 C CA . ASP A 1 87 ? 6.533 8.315 -7.554 1.00 87.81 87 ASP A CA 1
ATOM 710 C C . ASP A 1 87 ? 5.067 8.157 -7.115 1.00 87.81 87 ASP A C 1
ATOM 712 O O . ASP A 1 87 ? 4.510 9.026 -6.434 1.00 87.81 87 ASP A O 1
ATOM 716 N N . LEU A 1 88 ? 4.460 7.004 -7.417 1.00 87.88 88 LEU A N 1
ATOM 717 C CA . LEU A 1 88 ? 3.116 6.659 -6.951 1.00 87.88 88 LEU A CA 1
ATOM 718 C C . LEU A 1 88 ? 3.054 6.584 -5.426 1.00 87.88 88 LEU A C 1
ATOM 720 O O . LEU A 1 88 ? 2.167 7.173 -4.808 1.00 87.88 88 LEU A O 1
ATOM 724 N N . LEU A 1 89 ? 4.025 5.917 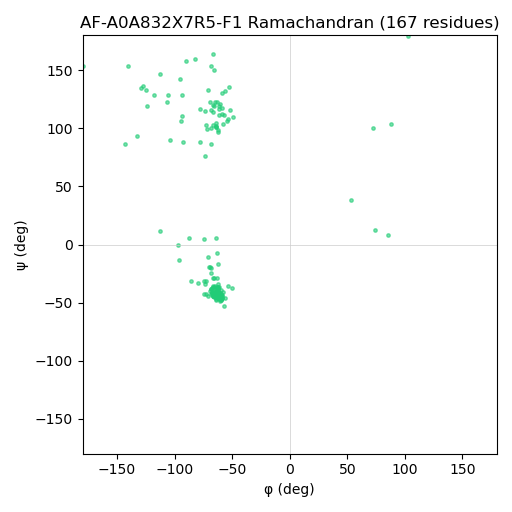-4.801 1.00 88.25 89 LEU A N 1
ATOM 725 C CA . LEU A 1 89 ? 4.094 5.833 -3.346 1.00 88.25 89 LEU A CA 1
ATOM 726 C C . LEU A 1 89 ? 4.344 7.191 -2.689 1.00 88.25 89 LEU A C 1
ATOM 728 O O . LEU A 1 89 ? 3.765 7.467 -1.645 1.00 88.25 89 LEU A O 1
ATOM 732 N N . SER A 1 90 ? 5.139 8.058 -3.312 1.00 87.12 90 SER A N 1
ATOM 733 C CA . SER A 1 90 ? 5.378 9.430 -2.847 1.00 87.12 90 SER A CA 1
ATOM 734 C C . SER A 1 90 ? 4.110 10.284 -2.918 1.00 87.12 90 SER A C 1
ATOM 736 O O . SER A 1 90 ? 3.843 11.098 -2.032 1.00 87.12 90 SER A O 1
ATOM 738 N N . THR A 1 91 ? 3.291 10.062 -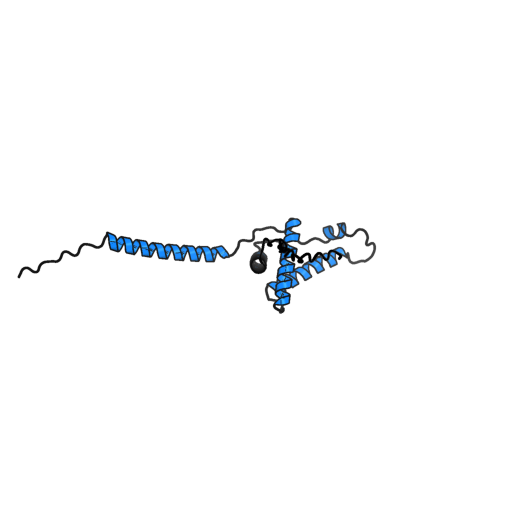3.947 1.00 88.81 91 THR A N 1
ATOM 739 C CA . THR A 1 91 ? 1.979 10.702 -4.102 1.00 88.81 91 THR A CA 1
ATOM 740 C C . THR A 1 91 ? 1.004 10.237 -3.017 1.00 88.81 91 THR A C 1
ATOM 742 O O . THR A 1 91 ? 0.341 11.062 -2.390 1.00 88.81 91 THR A O 1
ATOM 745 N N . VAL A 1 92 ? 0.961 8.929 -2.734 1.00 88.12 92 VAL A N 1
ATOM 746 C CA . VAL A 1 92 ? 0.109 8.347 -1.680 1.00 88.12 92 VAL A CA 1
ATOM 747 C C . VAL A 1 92 ? 0.577 8.741 -0.275 1.00 88.12 92 VAL A C 1
ATOM 749 O O . VAL A 1 92 ? -0.244 9.045 0.585 1.00 88.12 92 VAL A O 1
ATOM 752 N N . ALA A 1 93 ? 1.889 8.776 -0.033 1.00 86.62 93 ALA A N 1
ATOM 753 C CA . ALA A 1 93 ? 2.474 9.199 1.239 1.00 86.62 93 ALA A CA 1
ATOM 754 C C . ALA A 1 93 ? 2.347 10.714 1.487 1.00 86.62 93 ALA A C 1
ATOM 756 O O . ALA A 1 93 ? 2.628 11.180 2.590 1.00 86.62 93 ALA A O 1
ATOM 757 N N . GLY A 1 94 ? 1.944 11.488 0.474 1.00 84.94 94 GLY A N 1
ATOM 758 C CA . GLY A 1 94 ? 1.789 12.939 0.563 1.00 84.94 94 GLY A CA 1
ATOM 759 C C . GLY A 1 94 ? 3.108 13.716 0.578 1.00 84.94 94 GLY A C 1
ATOM 760 O O . GLY A 1 94 ? 3.102 14.912 0.865 1.00 84.94 94 GLY A O 1
ATOM 761 N N . THR A 1 95 ? 4.239 13.075 0.264 1.00 86.75 95 THR A N 1
ATOM 762 C CA . THR A 1 95 ? 5.535 13.761 0.121 1.00 86.75 95 THR A CA 1
ATOM 763 C C . THR A 1 95 ? 5.597 14.558 -1.180 1.00 86.75 95 THR A C 1
ATOM 765 O O . THR A 1 95 ? 6.204 15.630 -1.227 1.00 86.75 95 THR A O 1
ATOM 768 N N . LYS A 1 96 ? 4.914 14.076 -2.225 1.00 87.12 96 LYS A N 1
ATOM 769 C CA . LYS A 1 96 ? 4.684 14.807 -3.472 1.00 87.12 96 LYS A CA 1
ATOM 770 C C . LYS A 1 96 ? 3.345 15.538 -3.397 1.00 87.12 96 LYS A C 1
ATOM 772 O O . LYS A 1 96 ? 2.316 14.938 -3.090 1.00 87.12 96 LYS A O 1
ATOM 777 N N . LYS A 1 97 ? 3.351 16.841 -3.695 1.00 86.31 97 LYS A N 1
ATOM 778 C CA . LYS A 1 97 ? 2.115 17.627 -3.801 1.00 86.31 97 LYS A CA 1
ATOM 779 C C . LYS A 1 97 ? 1.314 17.128 -5.000 1.00 86.31 97 LYS A C 1
ATOM 781 O O . LYS A 1 97 ? 1.800 17.197 -6.125 1.00 86.31 97 LYS A O 1
ATOM 786 N N . ALA A 1 98 ? 0.105 16.662 -4.735 1.00 87.50 98 ALA A N 1
ATOM 787 C CA . ALA A 1 98 ? -0.841 16.183 -5.727 1.00 87.50 98 ALA A CA 1
ATOM 788 C C . ALA A 1 98 ? -2.248 16.640 -5.341 1.00 87.50 98 ALA A C 1
ATOM 790 O O . ALA A 1 98 ? -2.538 16.878 -4.165 1.00 87.50 98 ALA A O 1
ATOM 791 N N . SER A 1 99 ? -3.112 16.784 -6.337 1.00 91.31 99 SER A N 1
ATOM 792 C CA . SER A 1 99 ? -4.541 17.012 -6.125 1.00 91.31 99 SER A CA 1
ATOM 793 C C . SER A 1 99 ? -5.216 15.791 -5.483 1.00 91.31 99 SER A C 1
ATOM 795 O O . SER A 1 99 ? -4.676 14.683 -5.486 1.00 91.31 99 SER A O 1
ATOM 797 N N . THR A 1 100 ? -6.424 15.977 -4.946 1.00 87.88 100 THR A N 1
ATOM 798 C CA . THR A 1 100 ? -7.232 14.877 -4.390 1.00 87.88 100 THR A CA 1
ATOM 799 C 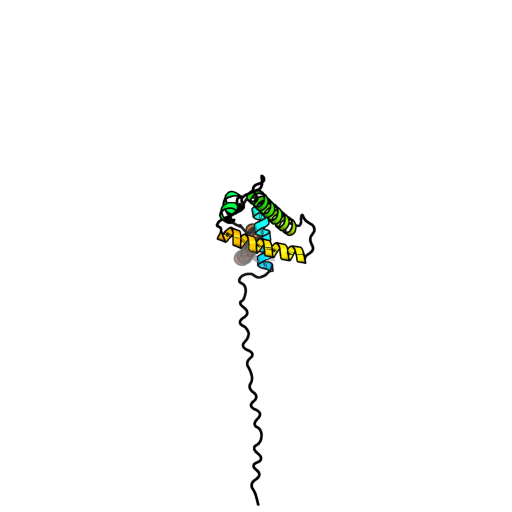C . THR A 1 100 ? -7.501 13.790 -5.426 1.00 87.88 100 THR A C 1
ATOM 801 O O . THR A 1 100 ? -7.368 12.606 -5.128 1.00 87.88 100 THR A O 1
ATOM 804 N N . ASP A 1 101 ? -7.787 14.194 -6.663 1.00 88.44 101 ASP A N 1
ATOM 805 C CA . ASP A 1 101 ? -8.090 13.280 -7.763 1.00 88.44 101 ASP A CA 1
ATOM 806 C C . ASP A 1 101 ? -6.856 12.469 -8.179 1.00 88.44 101 ASP A C 1
ATOM 808 O O . ASP A 1 101 ? -6.953 11.281 -8.488 1.00 88.44 101 ASP A O 1
ATOM 812 N N . GLU A 1 102 ? -5.675 13.091 -8.171 1.00 87.75 102 GLU A N 1
ATOM 813 C CA . GLU A 1 102 ? -4.405 12.406 -8.427 1.00 87.75 102 GLU A CA 1
ATOM 814 C C . GLU A 1 102 ? -4.048 11.432 -7.304 1.00 87.75 102 GLU A C 1
ATOM 816 O O . GLU A 1 102 ? -3.574 10.334 -7.588 1.00 87.75 102 GLU A O 1
ATOM 821 N N . GLN A 1 103 ? -4.324 11.783 -6.046 1.00 88.06 103 GLN A N 1
ATOM 822 C CA . GLN A 1 103 ? -4.152 10.860 -4.925 1.00 88.06 103 GLN A CA 1
ATOM 823 C C . GLN A 1 103 ? -5.068 9.641 -5.048 1.00 88.06 103 GLN A C 1
ATOM 825 O O . GLN A 1 103 ? -4.603 8.519 -4.863 1.00 88.06 103 GLN A O 1
ATOM 830 N N . ASP A 1 104 ? -6.343 9.826 -5.398 1.00 89.62 104 ASP A N 1
ATOM 831 C CA . ASP A 1 104 ? -7.277 8.709 -5.584 1.00 89.62 104 ASP A CA 1
ATOM 832 C C . ASP A 1 104 ? -6.865 7.791 -6.740 1.00 89.62 104 ASP A C 1
ATOM 834 O O . ASP A 1 104 ? -6.923 6.562 -6.620 1.00 89.62 104 ASP A O 1
ATOM 838 N N . ARG A 1 105 ? -6.374 8.369 -7.843 1.00 90.81 105 ARG A N 1
ATOM 839 C CA . ARG A 1 105 ? -5.802 7.592 -8.952 1.00 90.81 105 ARG A CA 1
ATOM 840 C C . ARG A 1 105 ? -4.553 6.833 -8.521 1.00 90.81 105 ARG A C 1
ATOM 842 O O . ARG A 1 105 ? -4.456 5.642 -8.804 1.00 90.81 105 ARG A O 1
ATOM 849 N N . ALA A 1 106 ? -3.644 7.479 -7.795 1.00 90.38 106 ALA A N 1
ATOM 850 C CA . ALA A 1 106 ? -2.435 6.838 -7.292 1.00 90.38 106 ALA A CA 1
ATOM 851 C C . ALA A 1 106 ? -2.767 5.681 -6.336 1.00 90.38 106 ALA A C 1
ATOM 853 O O . ALA A 1 106 ? -2.187 4.605 -6.450 1.00 90.38 106 ALA A O 1
ATOM 854 N N . VAL A 1 107 ? -3.753 5.848 -5.450 1.00 91.75 107 VAL A N 1
ATOM 855 C CA . VAL A 1 107 ? -4.249 4.778 -4.569 1.00 91.75 107 VAL A CA 1
ATOM 856 C C . VAL A 1 107 ? -4.774 3.593 -5.384 1.00 91.75 107 VAL A C 1
ATOM 858 O O . VAL A 1 107 ? -4.418 2.447 -5.101 1.00 91.75 107 VAL A O 1
ATOM 861 N N . ALA A 1 108 ? -5.583 3.847 -6.414 1.00 90.69 108 ALA A N 1
ATOM 862 C CA . ALA A 1 108 ? -6.110 2.794 -7.277 1.00 90.69 108 ALA A CA 1
ATOM 863 C C . ALA A 1 108 ? -5.001 2.068 -8.063 1.00 90.69 108 ALA A C 1
ATOM 865 O O . ALA A 1 108 ? -5.017 0.837 -8.172 1.00 90.69 108 ALA A O 1
ATOM 866 N N . GLU A 1 109 ? -4.016 2.805 -8.583 1.00 90.50 109 GLU A N 1
ATOM 867 C CA . GLU A 1 109 ? -2.873 2.235 -9.302 1.00 90.50 109 GLU A CA 1
ATOM 868 C C . GLU A 1 109 ? -1.968 1.406 -8.390 1.00 90.50 109 GLU A C 1
ATOM 870 O O . GLU A 1 109 ? -1.618 0.277 -8.744 1.00 90.50 109 GLU A O 1
ATOM 875 N N . VAL A 1 110 ? -1.663 1.899 -7.187 1.00 90.75 110 VAL A N 1
ATOM 876 C CA . VAL A 1 110 ? -0.905 1.144 -6.181 1.00 90.75 110 VAL A CA 1
ATOM 877 C C . VAL A 1 110 ? -1.647 -0.137 -5.820 1.00 90.75 110 VAL A C 1
ATOM 879 O O . VAL A 1 110 ? -1.048 -1.212 -5.835 1.00 90.75 110 VAL A O 1
ATOM 882 N N . PHE A 1 111 ? -2.960 -0.074 -5.580 1.00 90.50 111 PHE A N 1
ATOM 883 C CA . PHE A 1 111 ? -3.750 -1.270 -5.287 1.00 90.50 111 PHE A CA 1
ATOM 884 C C . PHE A 1 111 ? -3.688 -2.301 -6.423 1.00 90.50 111 PHE A C 1
ATOM 886 O O . PHE A 1 111 ? -3.460 -3.488 -6.182 1.00 90.50 111 PHE A O 1
ATOM 893 N N . LYS A 1 112 ? -3.800 -1.857 -7.680 1.00 89.69 112 LYS A N 1
ATOM 894 C CA . LYS A 1 112 ? -3.635 -2.725 -8.855 1.00 89.69 112 LYS A CA 1
ATOM 895 C C . LYS A 1 112 ? -2.238 -3.350 -8.913 1.00 89.69 112 LYS A C 1
ATOM 897 O O . LYS A 1 112 ? -2.116 -4.543 -9.199 1.00 89.69 112 LYS A O 1
ATOM 902 N N . MET A 1 113 ? -1.188 -2.582 -8.629 1.00 86.12 113 MET A N 1
ATOM 903 C CA . MET A 1 113 ? 0.183 -3.098 -8.586 1.00 86.12 113 MET A CA 1
ATOM 904 C C . MET A 1 113 ? 0.3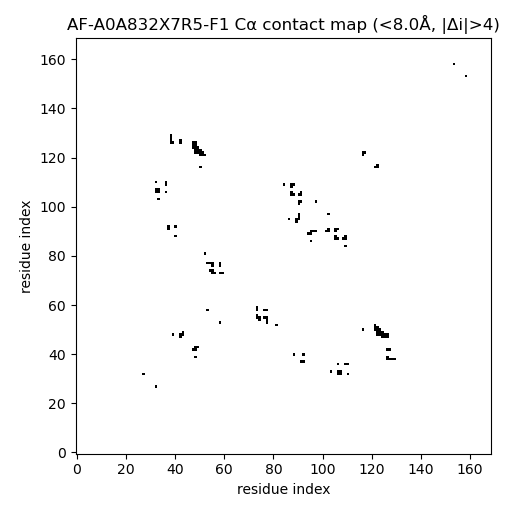82 -4.133 -7.480 1.00 86.12 113 MET A C 1
ATOM 906 O O . MET A 1 113 ? 1.023 -5.153 -7.723 1.00 86.12 113 MET A O 1
ATOM 910 N N . LEU A 1 114 ? -0.231 -3.949 -6.310 1.00 87.88 114 LEU A N 1
ATOM 911 C CA . LEU A 1 114 ? -0.195 -4.942 -5.234 1.00 87.88 114 LEU A CA 1
ATOM 912 C C . LEU A 1 114 ? -0.818 -6.272 -5.658 1.00 87.88 114 LEU A C 1
ATOM 914 O O . LEU A 1 114 ? -0.245 -7.327 -5.384 1.00 87.88 114 LEU A O 1
ATOM 918 N N . LEU A 1 115 ? -1.939 -6.241 -6.384 1.00 86.06 115 LEU A N 1
ATOM 919 C CA . LEU A 1 115 ? -2.541 -7.455 -6.943 1.00 86.06 115 LEU A CA 1
ATOM 920 C C . LEU A 1 115 ? -1.589 -8.156 -7.926 1.00 86.06 115 LEU A C 1
ATOM 922 O O . LEU A 1 115 ? -1.439 -9.378 -7.866 1.00 86.06 115 LEU A O 1
ATOM 926 N N . MET A 1 116 ? -0.900 -7.396 -8.784 1.00 84.69 116 MET A N 1
ATOM 927 C CA . MET A 1 116 ? 0.096 -7.941 -9.717 1.00 84.69 116 MET A CA 1
ATOM 928 C C . MET A 1 116 ? 1.315 -8.533 -8.997 1.00 84.69 116 MET A C 1
ATOM 930 O O . MET A 1 116 ? 1.778 -9.620 -9.340 1.00 84.69 116 MET A O 1
ATOM 934 N N . PHE A 1 117 ? 1.842 -7.861 -7.973 1.00 86.38 117 PHE A N 1
ATOM 935 C CA . PHE A 1 117 ? 2.954 -8.400 -7.193 1.00 86.38 117 PHE A CA 1
ATOM 936 C C . PHE A 1 117 ? 2.540 -9.638 -6.400 1.00 86.38 117 PHE A C 1
ATOM 938 O O . PHE A 1 117 ? 3.320 -10.588 -6.298 1.00 86.38 117 PHE A O 1
ATOM 945 N N . ARG A 1 118 ? 1.304 -9.681 -5.887 1.00 85.50 118 ARG A N 1
ATOM 946 C CA . ARG A 1 118 ? 0.795 -10.854 -5.176 1.00 85.50 118 ARG A CA 1
ATOM 947 C C . ARG A 1 118 ? 0.628 -12.055 -6.098 1.00 85.50 118 ARG A C 1
ATOM 949 O O . ARG A 1 118 ? 1.009 -13.151 -5.685 1.00 85.50 118 ARG A O 1
ATOM 956 N N . SER A 1 119 ? 0.110 -11.860 -7.314 1.00 84.69 119 SER A N 1
ATOM 957 C CA . SER A 1 119 ? -0.037 -12.936 -8.306 1.00 84.69 119 SER A CA 1
ATOM 958 C C . SER A 1 119 ? 1.312 -13.465 -8.798 1.00 84.69 119 SER A C 1
ATOM 960 O O . SER A 1 119 ? 1.436 -14.649 -9.095 1.00 84.69 119 SER A O 1
ATOM 962 N N . ALA A 1 120 ? 2.345 -12.618 -8.800 1.00 82.94 120 ALA A N 1
ATOM 963 C CA . ALA A 1 120 ? 3.719 -12.996 -9.116 1.00 82.94 120 ALA A CA 1
ATOM 964 C C . ALA A 1 120 ? 4.534 -13.509 -7.907 1.00 82.94 120 ALA A C 1
ATOM 966 O O . ALA A 1 120 ? 5.734 -13.726 -8.051 1.00 82.94 120 ALA A O 1
ATOM 967 N N . ASN A 1 121 ? 3.924 -13.686 -6.724 1.00 85.50 121 ASN A N 1
ATOM 968 C CA . ASN A 1 121 ? 4.602 -14.078 -5.476 1.00 85.50 121 ASN A CA 1
ATOM 969 C C . ASN A 1 121 ? 5.809 -13.184 -5.105 1.00 85.50 121 ASN A C 1
ATOM 971 O O . ASN A 1 121 ? 6.832 -13.653 -4.607 1.00 85.50 121 ASN A O 1
ATOM 975 N N . ARG A 1 122 ? 5.683 -11.874 -5.344 1.00 84.25 122 ARG A N 1
ATOM 976 C CA . ARG A 1 122 ? 6.735 -10.864 -5.121 1.00 84.25 122 ARG A CA 1
ATOM 977 C C . ARG A 1 122 ? 6.622 -10.108 -3.798 1.00 84.25 122 ARG A C 1
ATOM 979 O O . ARG A 1 122 ? 7.457 -9.247 -3.544 1.00 84.25 122 ARG A O 1
ATOM 986 N N . ILE A 1 123 ? 5.612 -10.405 -2.984 1.00 85.62 123 ILE A N 1
ATOM 987 C CA . ILE A 1 123 ? 5.386 -9.772 -1.679 1.00 85.62 123 ILE A CA 1
ATOM 988 C C . ILE A 1 123 ? 5.756 -10.770 -0.582 1.00 85.62 123 ILE A C 1
ATOM 990 O O . ILE A 1 123 ? 5.181 -11.858 -0.525 1.00 85.62 123 ILE A O 1
ATOM 994 N N . GLU A 1 124 ? 6.684 -10.386 0.288 1.00 84.62 124 GLU A N 1
ATOM 995 C CA . GLU A 1 124 ? 7.027 -11.096 1.522 1.00 84.62 124 GLU A CA 1
ATOM 996 C C . GLU A 1 124 ? 6.614 -10.261 2.736 1.00 84.62 124 GLU A C 1
ATOM 998 O O . GLU A 1 124 ? 6.670 -9.035 2.694 1.00 84.62 124 GLU A O 1
ATOM 1003 N N . GLY A 1 125 ? 6.210 -10.924 3.821 1.00 79.00 125 GLY A N 1
ATOM 1004 C CA . GLY A 1 125 ? 5.721 -10.265 5.033 1.00 79.00 125 GLY A CA 1
ATOM 1005 C C . GLY A 1 125 ? 4.198 -10.293 5.167 1.00 79.00 125 GLY A C 1
ATOM 1006 O O . GLY A 1 125 ? 3.481 -10.870 4.344 1.00 79.00 125 GLY A O 1
ATOM 1007 N N . LYS A 1 126 ? 3.693 -9.711 6.256 1.00 76.44 126 LYS A N 1
ATOM 1008 C CA . LYS A 1 126 ? 2.256 -9.628 6.549 1.00 76.44 126 LYS A CA 1
ATOM 1009 C C . LYS A 1 126 ? 1.874 -8.173 6.771 1.00 76.44 126 LYS A C 1
ATOM 1011 O O . LYS A 1 126 ? 2.514 -7.484 7.555 1.00 76.44 126 LYS A O 1
ATOM 1016 N N . ILE A 1 127 ? 0.791 -7.738 6.130 1.00 72.00 127 ILE A N 1
ATOM 1017 C CA . ILE A 1 127 ? 0.139 -6.474 6.480 1.00 72.00 127 ILE A CA 1
ATOM 1018 C C . ILE A 1 127 ? -0.569 -6.717 7.812 1.00 72.00 127 ILE A C 1
ATOM 1020 O O . ILE A 1 127 ? -1.594 -7.399 7.864 1.00 72.00 127 ILE A O 1
ATOM 1024 N N . ILE A 1 128 ? 0.016 -6.222 8.898 1.00 64.25 128 ILE A N 1
ATOM 1025 C CA . ILE A 1 128 ? -0.639 -6.195 10.201 1.00 64.25 128 ILE A CA 1
ATOM 1026 C C . ILE A 1 128 ? -1.307 -4.830 10.300 1.00 64.25 128 ILE A C 1
ATOM 1028 O O . ILE A 1 128 ? -0.633 -3.806 10.373 1.00 64.25 128 ILE A O 1
ATOM 1032 N N . SER A 1 129 ? -2.638 -4.813 10.263 1.00 61.88 129 SER A N 1
ATOM 1033 C CA . SER A 1 129 ? -3.386 -3.578 10.482 1.00 61.88 129 SER A CA 1
ATOM 1034 C C . SER A 1 129 ? -3.038 -3.031 11.871 1.00 61.88 129 SER A C 1
ATOM 1036 O O . SER A 1 129 ? -3.116 -3.758 12.866 1.00 61.88 129 SER A O 1
ATOM 1038 N N . ASN A 1 130 ? -2.688 -1.743 11.952 1.00 61.06 130 ASN A N 1
ATOM 1039 C CA . ASN A 1 130 ? -2.433 -1.025 13.212 1.00 61.06 130 ASN A CA 1
ATOM 1040 C C . ASN A 1 130 ? -3.687 -0.916 14.113 1.00 61.06 130 ASN A C 1
ATOM 1042 O O . ASN A 1 130 ? -3.649 -0.277 15.160 1.00 61.06 130 ASN A O 1
ATOM 1046 N N . ASP A 1 131 ? -4.801 -1.556 13.748 1.00 60.12 131 ASP A N 1
ATOM 1047 C CA . ASP A 1 131 ? -6.018 -1.649 14.561 1.00 60.12 131 ASP A CA 1
ATOM 1048 C C . ASP A 1 131 ? -5.813 -2.404 15.886 1.00 60.12 131 ASP A C 1
ATOM 1050 O O . ASP A 1 131 ? -6.711 -2.446 16.719 1.00 60.12 131 ASP A O 1
ATOM 1054 N N . LEU A 1 132 ? -4.646 -3.018 16.109 1.00 59.09 132 LEU A N 1
ATOM 1055 C CA . LEU A 1 132 ? -4.309 -3.647 17.388 1.00 59.09 132 LEU A CA 1
ATOM 1056 C C . LEU A 1 132 ? -4.344 -2.648 18.547 1.00 59.09 132 LEU A C 1
ATOM 1058 O O . LEU A 1 132 ? -4.937 -2.959 19.571 1.00 59.09 132 LEU A O 1
ATOM 1062 N N . GLU A 1 133 ? -3.785 -1.449 18.383 1.00 60.12 133 GLU A N 1
ATOM 1063 C CA . GLU A 1 133 ? -3.771 -0.438 19.452 1.00 60.12 133 GLU A CA 1
ATOM 1064 C C . GLU A 1 133 ? -5.178 0.082 19.755 1.00 60.12 133 GLU A C 1
ATOM 1066 O O . GLU A 1 133 ? -5.560 0.174 20.916 1.00 60.12 133 GLU A O 1
ATOM 1071 N N . LYS A 1 134 ? -5.997 0.319 18.723 1.00 71.12 134 LYS A N 1
ATOM 1072 C CA . LYS A 1 134 ? -7.403 0.712 18.904 1.00 71.12 134 LYS A CA 1
ATOM 1073 C C . LYS A 1 134 ? -8.230 -0.385 19.560 1.00 71.12 134 LYS A C 1
ATOM 1075 O O . LYS A 1 134 ? -9.030 -0.099 20.443 1.00 71.12 134 LYS A O 1
ATOM 1080 N N . ARG A 1 135 ? -8.016 -1.645 19.173 1.00 71.62 135 ARG A N 1
ATOM 1081 C CA . ARG A 1 135 ? -8.682 -2.793 19.799 1.00 71.62 135 ARG A CA 1
ATOM 1082 C C . ARG A 1 135 ? -8.242 -2.979 21.247 1.00 71.62 135 ARG A C 1
ATOM 1084 O O . ARG A 1 135 ? -9.075 -3.336 22.070 1.00 71.62 135 ARG A O 1
ATOM 1091 N N . VAL A 1 136 ? -6.973 -2.729 21.570 1.00 77.62 136 VAL A N 1
ATOM 1092 C CA . VAL A 1 136 ? -6.481 -2.726 22.956 1.00 77.62 136 VAL A CA 1
ATOM 1093 C C . VAL A 1 136 ? -7.145 -1.601 23.745 1.00 77.62 136 VAL A C 1
ATOM 1095 O O . VAL A 1 136 ? -7.705 -1.870 24.800 1.00 77.62 136 VAL A O 1
ATOM 1098 N N . GLU A 1 137 ? -7.191 -0.385 23.204 1.00 82.00 137 GLU A N 1
ATOM 1099 C CA . GLU A 1 137 ? -7.832 0.761 23.857 1.00 82.00 137 GLU A CA 1
ATOM 1100 C C . GLU A 1 137 ? -9.343 0.537 24.075 1.00 82.00 137 GLU A C 1
ATOM 1102 O O . GLU A 1 137 ? -9.898 0.880 25.122 1.00 82.00 137 GLU A O 1
ATOM 1107 N N . GLU A 1 138 ? -10.037 -0.073 23.110 1.00 85.56 138 GLU A N 1
ATOM 1108 C CA . GLU A 1 138 ? -11.436 -0.481 23.260 1.00 85.56 138 GLU A CA 1
ATOM 1109 C C . GLU A 1 138 ? -11.598 -1.544 24.348 1.00 85.56 138 GLU A C 1
ATOM 1111 O O . GLU A 1 138 ? -12.450 -1.388 25.225 1.00 85.56 138 GLU A O 1
ATOM 1116 N N . ILE A 1 139 ? -10.752 -2.580 24.350 1.00 85.06 139 ILE A N 1
ATOM 1117 C CA . ILE A 1 139 ? -10.755 -3.633 25.373 1.00 85.06 139 ILE A CA 1
ATOM 1118 C C . ILE A 1 139 ? -10.529 -3.032 26.764 1.00 85.06 139 ILE A C 1
ATOM 1120 O O . ILE A 1 139 ? -11.302 -3.330 27.678 1.00 85.06 139 ILE A O 1
ATOM 1124 N N . GLU A 1 140 ? -9.555 -2.135 26.918 1.00 88.88 140 GLU A N 1
ATOM 1125 C CA . GLU A 1 140 ? -9.273 -1.417 28.165 1.00 88.88 140 GLU A CA 1
ATOM 1126 C C . GLU A 1 140 ? -10.478 -0.593 28.639 1.00 88.88 140 GLU A C 1
ATOM 1128 O O . GLU A 1 140 ? -10.853 -0.658 29.816 1.00 88.88 140 GLU A O 1
ATOM 1133 N N . LYS A 1 141 ? -11.156 0.120 27.729 1.00 90.06 141 LYS A N 1
ATOM 1134 C CA . LYS A 1 141 ? -12.394 0.855 28.044 1.00 90.06 141 LYS A CA 1
ATOM 1135 C C . LYS A 1 141 ? -13.507 -0.077 28.521 1.00 90.06 141 LYS A C 1
ATOM 1137 O O . LYS A 1 141 ? -14.169 0.228 29.518 1.00 90.06 141 LYS A O 1
ATOM 1142 N N . THR A 1 142 ? -13.712 -1.217 27.857 1.00 88.81 142 THR A N 1
ATOM 1143 C CA . THR A 1 142 ? -14.706 -2.215 28.297 1.00 88.81 142 THR A CA 1
ATOM 1144 C C . THR A 1 142 ? -14.367 -2.809 29.661 1.00 88.81 142 THR A C 1
ATOM 1146 O O . THR A 1 142 ? -15.261 -2.947 30.497 1.00 88.81 142 THR A O 1
ATOM 1149 N N . LEU A 1 143 ? -13.094 -3.108 29.924 1.00 90.56 143 LEU A N 1
ATOM 1150 C CA . LEU A 1 143 ? -12.641 -3.650 31.205 1.00 90.56 143 LEU A CA 1
ATOM 1151 C C . LEU A 1 143 ? -12.877 -2.652 32.348 1.00 90.56 143 LEU A C 1
ATOM 1153 O O . LEU A 1 143 ? -13.420 -3.014 33.393 1.00 90.56 143 LEU A O 1
ATOM 1157 N N . ALA A 1 144 ? -12.558 -1.374 32.130 1.00 89.31 144 ALA A N 1
ATOM 1158 C CA . ALA A 1 144 ? -12.815 -0.311 33.100 1.00 89.31 144 ALA A CA 1
ATOM 1159 C C . ALA A 1 144 ? -14.319 -0.130 33.388 1.00 89.31 144 ALA A C 1
ATOM 1161 O O . ALA A 1 144 ? -14.719 0.113 34.531 1.00 89.31 144 ALA A O 1
ATOM 1162 N N . ALA A 1 145 ? -15.174 -0.267 32.369 1.00 87.19 145 ALA A N 1
ATOM 1163 C CA . ALA A 1 145 ? -16.625 -0.214 32.538 1.00 87.19 145 ALA A CA 1
ATOM 1164 C C . ALA A 1 145 ? -17.160 -1.409 33.347 1.00 87.19 145 ALA A C 1
ATOM 1166 O O . ALA A 1 145 ? -18.012 -1.227 34.221 1.00 87.19 145 ALA A O 1
ATOM 1167 N N . GLN A 1 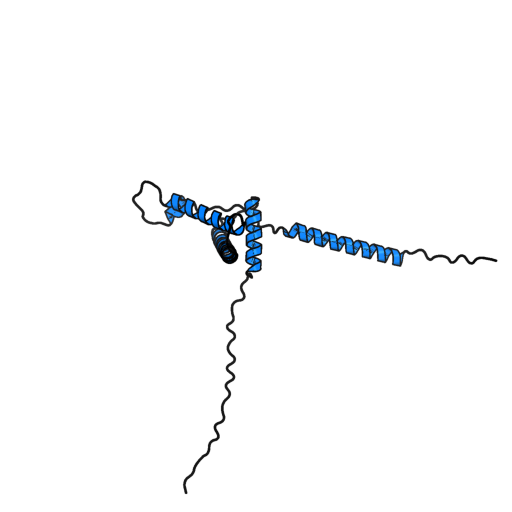146 ? -16.633 -2.612 33.105 1.00 88.06 146 GLN A N 1
ATOM 1168 C CA . GLN A 1 146 ? -16.978 -3.811 33.872 1.00 88.06 146 GLN A CA 1
ATOM 1169 C C . GLN A 1 146 ? -16.523 -3.708 35.333 1.00 88.06 146 GLN A C 1
ATOM 1171 O O . GLN A 1 146 ? -17.303 -4.038 36.225 1.00 88.06 146 GLN A O 1
ATOM 1176 N N . GLY A 1 147 ? -15.328 -3.169 35.602 1.00 87.88 147 GLY A N 1
ATOM 1177 C CA . GLY A 1 147 ? -14.843 -2.925 36.967 1.00 87.88 147 GLY A CA 1
ATOM 1178 C C . GLY A 1 147 ? -15.793 -2.040 37.783 1.00 87.88 147 GLY A C 1
ATOM 1179 O O . GLY A 1 147 ? -16.201 -2.410 38.882 1.00 87.88 147 GLY A O 1
ATOM 1180 N N . LYS A 1 148 ? -16.264 -0.931 37.196 1.00 87.75 148 LYS A N 1
ATOM 1181 C CA . LYS A 1 148 ? -17.261 -0.042 37.828 1.00 87.75 148 LYS A CA 1
ATOM 1182 C C . LYS A 1 148 ? -18.598 -0.736 38.095 1.00 87.75 148 LYS A C 1
ATOM 1184 O O . LYS A 1 148 ? -19.284 -0.416 39.066 1.00 87.75 148 LYS A O 1
ATOM 1189 N N . LEU A 1 149 ? -19.006 -1.657 37.223 1.00 86.69 149 LEU A N 1
ATOM 1190 C CA . LEU A 1 149 ? -20.234 -2.427 37.413 1.00 86.69 149 LEU A CA 1
ATOM 1191 C C . LEU A 1 149 ? -20.094 -3.394 38.596 1.00 86.69 149 LEU A C 1
ATOM 1193 O O . LEU A 1 149 ? -21.001 -3.480 39.423 1.00 86.69 149 LEU A O 1
ATOM 1197 N N . VAL A 1 150 ? -18.947 -4.067 38.709 1.00 86.88 150 VAL A N 1
ATOM 1198 C CA . VAL A 1 150 ? -18.635 -4.975 39.821 1.00 86.88 150 VAL A CA 1
ATOM 1199 C C . VAL A 1 150 ? -18.574 -4.223 41.148 1.00 86.88 150 VAL A C 1
ATOM 1201 O O . VAL A 1 150 ? -19.153 -4.690 42.128 1.00 86.88 150 VAL A O 1
ATOM 1204 N N . GLU A 1 151 ? -17.965 -3.037 41.193 1.00 85.00 151 GLU A N 1
ATOM 1205 C CA . GLU A 1 151 ? -17.966 -2.187 42.393 1.00 85.00 151 GLU A CA 1
ATO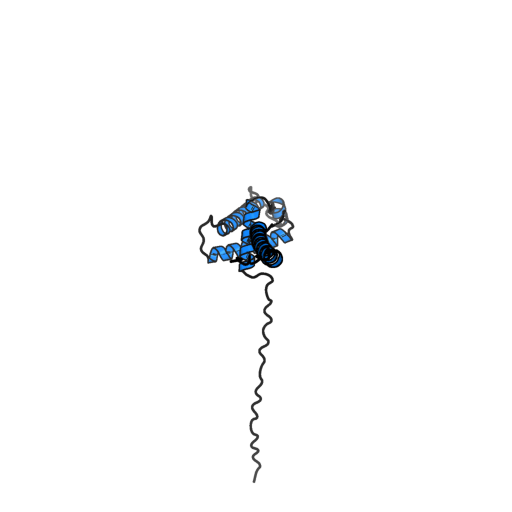M 1206 C C . GLU A 1 151 ? -19.389 -1.820 42.826 1.00 85.00 151 GLU A C 1
ATOM 1208 O O . GLU A 1 151 ? -19.745 -1.997 43.990 1.00 85.00 151 GLU A O 1
ATOM 1213 N N . ARG A 1 152 ? -20.252 -1.407 41.889 1.00 81.75 152 ARG A N 1
ATOM 1214 C CA . ARG A 1 152 ? -21.663 -1.102 42.186 1.00 81.75 152 ARG A CA 1
ATOM 1215 C C . ARG A 1 152 ? -22.433 -2.315 42.701 1.00 81.75 152 ARG A C 1
ATOM 1217 O O . ARG A 1 152 ? -23.223 -2.177 43.632 1.00 81.75 152 ARG A O 1
ATOM 1224 N N . ILE A 1 153 ? -22.217 -3.490 42.109 1.00 84.81 153 ILE A N 1
ATOM 1225 C CA . ILE A 1 153 ? -22.832 -4.746 42.565 1.00 84.81 153 ILE A CA 1
ATOM 1226 C C . ILE A 1 153 ? -22.347 -5.083 43.977 1.00 84.81 153 ILE A C 1
ATOM 1228 O O . ILE A 1 153 ? -23.151 -5.434 44.839 1.00 84.81 153 ILE A O 1
ATOM 1232 N N . THR A 1 154 ? -21.052 -4.920 44.236 1.00 82.88 154 THR A N 1
ATOM 1233 C CA . THR A 1 154 ? -20.444 -5.187 45.542 1.00 82.88 154 THR A CA 1
ATOM 1234 C C . THR A 1 154 ? -20.983 -4.228 46.601 1.00 82.88 154 THR A C 1
ATOM 1236 O O . THR A 1 154 ? -21.408 -4.660 47.669 1.00 82.88 154 THR A O 1
ATOM 1239 N N . GLU A 1 155 ? -21.073 -2.933 46.301 1.00 83.56 155 GLU A N 1
ATOM 1240 C CA . GLU A 1 155 ? -21.695 -1.954 47.193 1.00 83.56 155 GLU A CA 1
ATOM 1241 C C . GLU A 1 155 ? -23.176 -2.242 47.450 1.00 83.56 155 GLU A C 1
ATOM 1243 O O . GLU A 1 155 ? -23.675 -1.991 48.547 1.00 83.56 155 GLU A O 1
ATOM 1248 N N . PHE A 1 156 ? -23.903 -2.728 46.444 1.00 80.62 156 PHE A N 1
ATOM 1249 C CA . PHE A 1 156 ? -25.314 -3.061 46.586 1.00 80.62 156 PHE A CA 1
ATOM 1250 C C . PHE A 1 156 ? -25.519 -4.308 47.457 1.00 80.62 156 PHE A C 1
ATOM 1252 O O . PHE A 1 156 ? -26.376 -4.300 48.340 1.00 80.62 156 PHE A O 1
ATOM 1259 N N . LEU A 1 157 ? -24.716 -5.354 47.245 1.00 78.75 157 LEU A N 1
ATOM 1260 C CA . LEU A 1 157 ? -24.837 -6.636 47.943 1.00 78.75 157 LEU A CA 1
ATOM 1261 C C . LEU A 1 157 ? -24.234 -6.621 49.353 1.00 78.75 157 LEU A C 1
ATOM 1263 O O . LEU A 1 157 ? -24.758 -7.289 50.242 1.00 78.75 157 LEU A O 1
ATOM 1267 N N . PHE A 1 158 ? -23.164 -5.853 49.581 1.00 81.44 158 PHE A N 1
ATOM 1268 C CA . PHE A 1 158 ? -22.386 -5.901 50.825 1.00 81.44 158 PHE A CA 1
ATOM 1269 C C . PHE A 1 158 ? -22.470 -4.633 51.680 1.00 81.44 158 PHE A C 1
ATOM 1271 O O . PHE A 1 158 ? -21.731 -4.509 52.658 1.00 81.44 158 PHE A O 1
ATOM 1278 N N . LYS A 1 159 ? -23.383 -3.694 51.389 1.00 71.19 159 LYS A N 1
ATOM 1279 C CA . LYS A 1 159 ? -23.591 -2.532 52.269 1.00 71.19 159 LYS A CA 1
ATOM 1280 C C . LYS A 1 159 ? -23.992 -2.997 53.678 1.00 71.19 159 LYS A C 1
ATOM 1282 O O . LYS A 1 159 ? -25.062 -3.592 53.841 1.00 71.19 159 LYS A O 1
ATOM 1287 N N . PRO A 1 160 ? -23.193 -2.703 54.725 1.00 63.59 160 PRO A N 1
ATOM 1288 C CA . PRO A 1 160 ? -23.545 -3.089 56.080 1.00 63.59 160 PRO A CA 1
ATOM 1289 C C . PRO A 1 160 ? -24.833 -2.365 56.480 1.00 63.59 160 PRO A C 1
ATOM 1291 O O . PRO A 1 160 ? -24.924 -1.135 56.435 1.00 63.59 160 PRO A O 1
ATOM 1294 N N . LYS A 1 161 ? -25.854 -3.143 56.860 1.00 59.09 161 LYS A N 1
ATOM 1295 C CA . LYS A 1 161 ? -27.135 -2.640 57.372 1.00 59.09 161 LYS A CA 1
ATOM 1296 C C . LYS A 1 161 ? -26.835 -1.688 58.534 1.00 59.09 161 LYS A C 1
ATOM 1298 O O . LYS A 1 161 ? -26.435 -2.137 59.607 1.00 59.09 161 LYS A O 1
ATOM 1303 N N . LYS A 1 162 ? -27.019 -0.375 58.335 1.00 61.75 162 LYS A N 1
ATOM 1304 C CA . LYS A 1 162 ? -26.882 0.618 59.411 1.00 61.75 162 LYS A CA 1
ATOM 1305 C C . LYS A 1 162 ? -27.872 0.250 60.520 1.00 61.75 162 LYS A C 1
ATOM 1307 O O . LYS A 1 162 ? -29.077 0.460 60.373 1.00 61.75 162 LYS A O 1
ATOM 1312 N N . ARG A 1 163 ? -27.378 -0.330 61.620 1.00 51.75 163 ARG A N 1
ATOM 1313 C CA . ARG A 1 163 ? -28.165 -0.520 62.842 1.00 51.75 163 ARG A CA 1
ATOM 1314 C C . ARG A 1 163 ? -28.565 0.873 63.317 1.00 51.75 163 ARG A C 1
ATOM 1316 O O . ARG A 1 163 ? -27.711 1.664 63.699 1.00 51.75 163 ARG A O 1
ATOM 1323 N N . LYS A 1 164 ? -29.860 1.191 63.245 1.00 53.75 164 LYS A N 1
ATOM 1324 C CA . LYS A 1 164 ? -30.408 2.382 63.896 1.00 53.75 164 LYS A CA 1
ATOM 1325 C C . LYS A 1 164 ? -30.227 2.186 65.399 1.00 53.75 164 LYS A C 1
ATOM 1327 O O . LYS A 1 164 ? -30.985 1.439 66.012 1.00 53.75 164 LYS A O 1
ATOM 1332 N N . THR A 1 165 ? -29.212 2.815 65.979 1.00 51.75 165 THR A N 1
ATOM 1333 C CA . THR A 1 165 ? -29.067 2.915 67.429 1.00 51.75 165 THR A CA 1
ATOM 1334 C C . THR A 1 165 ? -30.260 3.724 67.930 1.00 51.75 165 THR A C 1
ATOM 1336 O O . THR A 1 165 ? -30.341 4.930 67.697 1.00 51.75 165 THR A O 1
ATOM 1339 N N . LYS A 1 166 ? -31.247 3.055 68.538 1.00 47.72 166 LYS A N 1
ATOM 1340 C CA . LYS A 1 166 ? -32.304 3.743 69.282 1.00 47.72 166 LYS A CA 1
ATOM 1341 C C . LYS A 1 166 ? -31.611 4.494 70.418 1.00 47.72 166 LYS A C 1
ATOM 1343 O O . LYS A 1 166 ? -30.984 3.861 71.262 1.00 47.72 166 LYS A O 1
ATOM 1348 N N . LYS A 1 167 ? -31.694 5.828 70.411 1.00 52.31 167 LYS A N 1
ATOM 1349 C CA . LYS A 1 167 ? -31.411 6.637 71.600 1.00 52.31 167 LYS A CA 1
ATOM 1350 C C . LYS A 1 167 ? -32.382 6.175 72.683 1.00 52.31 167 LYS A C 1
ATOM 1352 O O . LYS A 1 167 ? -33.589 6.328 72.515 1.00 52.31 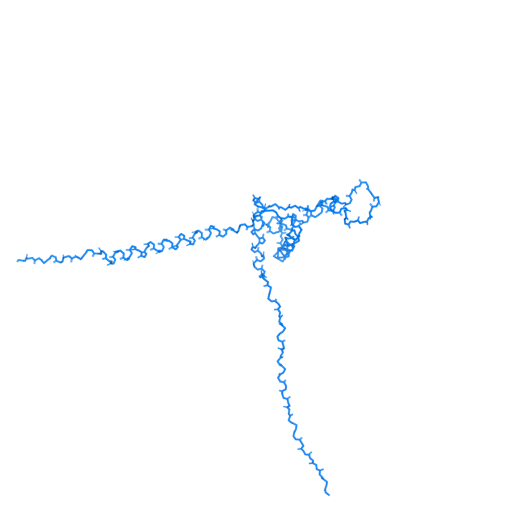167 LYS A O 1
ATOM 1357 N N . ILE A 1 168 ? -31.847 5.549 73.722 1.00 49.69 168 ILE A N 1
ATOM 1358 C CA . ILE A 1 168 ? -32.561 5.346 74.976 1.00 49.69 168 ILE A CA 1
ATOM 1359 C C . ILE A 1 168 ? -32.474 6.700 75.683 1.00 49.69 168 ILE A C 1
ATOM 1361 O O . ILE A 1 168 ? -31.369 7.205 75.887 1.00 49.69 168 ILE A O 1
ATOM 1365 N N . VAL A 1 169 ? -33.638 7.318 75.884 1.00 53.59 169 VAL A N 1
ATOM 1366 C CA . VAL A 1 169 ? -33.837 8.504 76.728 1.00 53.59 169 VAL A CA 1
ATOM 1367 C C . VAL A 1 169 ? -34.023 8.020 78.154 1.00 53.59 169 VAL A C 1
ATOM 1369 O O . VAL A 1 169 ? -34.733 6.999 78.304 1.00 53.59 169 VAL A O 1
#

Foldseek 3Di:
DDDDDDDDDPPDPPPPPPPPPPPDDDPDDLVRLLLLLVLVLVCVVVVLKAFDADQLVNQVVVDDDDDDDPDSVSRVVSVVVVVVLVVLSCLCVVVDDDDPVSNSVSSVVSSVVVVVRVVVVRMDHDSDRPCPVVVVVVVVVVVVVVVVVVVVVCCVVPVPDPPPPPPDD

Sequence (169 aa):
MNKGESRKDEKIVVRIHKKQDNVPTPLFYPNDVRRFVHEFVSSWIRGDIIIRFPTAAELSKKTPLSIAFPVDPSVDAELKIKEHYIDLLSTVAGTKKASTDEQDRAVAEVFKMLLMFRSANRIEGKIISNDLEKRVEEIEKTLAAQGKLVERITEFLFKPKKRKTKKIV

Mean predicted aligned error: 17.24 Å

pLDDT: mean 74.1, std 15.66, range [35.81, 91.75]

Solvent-accessible surface area (backbone atoms only — not comparable to full-atom values): 10517 Å² total; per-residue (Å²): 141,82,90,78,87,82,78,78,84,78,78,80,80,77,79,75,74,74,75,73,76,81,72,80,80,67,97,63,53,75,67,53,51,48,51,50,48,51,48,44,53,56,34,39,77,73,61,51,31,48,77,60,74,77,46,34,78,62,48,48,75,72,52,85,83,77,86,86,68,102,63,63,69,33,52,59,49,34,51,50,53,52,52,52,51,52,51,38,49,30,37,60,71,57,77,38,92,67,54,73,68,55,32,54,49,30,45,53,52,50,51,53,48,51,54,52,35,54,76,67,69,26,63,45,72,64,86,72,68,76,58,56,60,58,52,47,53,49,50,53,53,51,51,56,52,50,51,55,51,52,50,52,50,47,54,67,76,62,57,77,79,79,77,78,77,76,79,83,128

Secondary structure (DSSP, 8-state):
----------------------PPPPSS-HHHHHHHHHHHHHHHHHTSEEE-PPPHHHHGGG-------SS-HHHHHHHHHHHHHHHHHHHHTTSS---HHHHHHHHHHHHHHHHHHHHTT-EEE----THHHHHHHHHHHHHHHHHHHHHHHHHHHH-----------

Radius of gyration: 34.43 Å; Cα contacts (8 Å, |Δi|>4): 82; chains: 1; bounding box: 103×32×120 Å